Protein AF-A0A7J6VUS0-F1 (afdb_monomer_lite)

Organism: Thalictrum thalictroides (NCBI:txid46969)

InterPro domains:
  IPR001245 Serine-threonine/tyrosine-protein kinase, catalytic domain [PF07714] (13-76)
  IPR011009 Protein kinase-like domain superfamily [SSF56112] (11-87)

Secondary structure (DSSP, 8-state):
-GGGGGG-TT-SSS-HHHHHH----HHHHHHHHHHHHHHHHH---STT---TTT---HHHHHHHHHHTT-GGGGS-HHHHTTT--HHHHHHHHHHHHHHHHTT--

Sequence (105 aa):
MQLLFFLTPYSGYMSPEYLMDGHFSVKSDVFSFGVLVLEIISGKKNRGFCHPDHELNLLGHAWRLWNEDKAIELVDEVISDTGFSQEDFIMKKENYKLEEDHKGL

Structure (mmCIF, N/CA/C/O backbone):
data_AF-A0A7J6VUS0-F1
#
_entry.id   AF-A0A7J6VUS0-F1
#
loop_
_atom_site.group_PDB
_atom_site.id
_atom_site.type_symbol
_atom_site.label_atom_id
_atom_site.label_alt_id
_atom_site.label_comp_id
_atom_site.label_asym_id
_atom_site.label_entity_id
_atom_site.label_seq_id
_atom_site.pdbx_PDB_ins_code
_atom_site.Cartn_x
_atom_site.Cartn_y
_atom_site.Cartn_z
_atom_site.occupancy
_atom_site.B_iso_or_equiv
_atom_site.auth_seq_id
_atom_site.auth_comp_id
_atom_site.auth_asym_id
_atom_site.auth_atom_id
_atom_site.pdbx_PDB_model_num
ATOM 1 N N . MET A 1 1 ? 27.010 -5.955 -10.729 1.00 55.53 1 MET A N 1
ATOM 2 C CA . MET A 1 1 ? 26.013 -5.108 -10.040 1.00 55.53 1 MET A CA 1
ATOM 3 C C . MET A 1 1 ? 24.716 -5.860 -9.692 1.00 55.53 1 MET A C 1
ATOM 5 O O . MET A 1 1 ? 24.128 -5.496 -8.691 1.00 55.53 1 MET A O 1
ATOM 9 N N . GLN A 1 2 ? 24.309 -6.946 -10.382 1.00 55.56 2 GLN A N 1
ATOM 10 C CA . GLN A 1 2 ? 23.137 -7.758 -9.965 1.00 55.56 2 GLN A CA 1
ATOM 11 C C . GLN A 1 2 ? 23.334 -8.645 -8.711 1.00 55.56 2 GLN A C 1
ATOM 13 O O . GLN A 1 2 ? 22.361 -8.962 -8.038 1.00 55.56 2 GLN A O 1
ATOM 18 N N . LEU A 1 3 ? 24.564 -9.037 -8.347 1.00 53.38 3 LEU A N 1
ATOM 19 C CA . LEU A 1 3 ? 24.776 -10.014 -7.260 1.00 53.38 3 LEU A CA 1
ATOM 20 C C . LEU A 1 3 ? 24.471 -9.480 -5.840 1.00 53.38 3 LEU A C 1
ATOM 22 O O . LEU A 1 3 ? 24.375 -10.263 -4.901 1.00 53.38 3 LEU A O 1
ATOM 26 N N . LEU A 1 4 ? 24.325 -8.159 -5.669 1.00 56.88 4 LEU A N 1
ATOM 27 C CA . LEU A 1 4 ? 24.094 -7.533 -4.360 1.00 56.88 4 LEU A CA 1
ATOM 28 C C . LEU A 1 4 ? 22.615 -7.588 -3.923 1.00 56.88 4 LEU A C 1
ATOM 30 O O . LEU A 1 4 ? 22.330 -7.472 -2.733 1.00 56.88 4 LEU A O 1
ATOM 34 N N . PHE A 1 5 ? 21.679 -7.826 -4.851 1.00 55.72 5 PHE A N 1
ATOM 35 C CA . PHE A 1 5 ? 20.243 -7.851 -4.547 1.00 55.72 5 PHE A CA 1
ATOM 36 C C . PHE A 1 5 ? 19.832 -9.030 -3.656 1.00 55.72 5 PHE A C 1
ATOM 38 O O . PHE A 1 5 ? 19.007 -8.851 -2.766 1.00 55.72 5 PHE A O 1
ATOM 45 N N . PHE A 1 6 ? 20.472 -10.195 -3.797 1.00 54.91 6 PHE A N 1
ATOM 46 C CA . PHE A 1 6 ? 20.163 -11.379 -2.979 1.00 54.91 6 PHE A CA 1
ATOM 47 C C . PHE A 1 6 ? 20.703 -11.316 -1.542 1.00 54.91 6 PHE A C 1
ATOM 49 O O . PHE A 1 6 ? 20.273 -12.092 -0.694 1.00 54.91 6 PHE A O 1
ATOM 56 N N . LEU A 1 7 ? 21.643 -10.411 -1.249 1.00 54.19 7 LEU A N 1
ATOM 57 C CA . LEU A 1 7 ? 22.313 -10.337 0.057 1.00 54.19 7 LEU A CA 1
ATOM 58 C C . LEU A 1 7 ? 21.750 -9.250 0.974 1.00 54.19 7 LEU A C 1
ATOM 60 O O . LEU A 1 7 ? 22.172 -9.141 2.125 1.00 54.19 7 LEU A O 1
ATOM 64 N N . THR A 1 8 ? 20.795 -8.451 0.498 1.00 48.44 8 THR A N 1
ATOM 65 C CA . THR A 1 8 ? 20.198 -7.395 1.314 1.00 48.44 8 THR A CA 1
ATOM 66 C C . THR A 1 8 ? 18.746 -7.758 1.655 1.00 48.44 8 THR A C 1
ATOM 68 O O . THR A 1 8 ? 17.884 -7.681 0.784 1.00 48.44 8 THR A O 1
ATOM 71 N N . PRO A 1 9 ? 18.411 -8.092 2.920 1.00 53.56 9 PRO A N 1
ATOM 72 C CA . PRO A 1 9 ? 17.022 -8.201 3.401 1.00 53.56 9 PRO A CA 1
ATOM 73 C C . PRO A 1 9 ? 16.288 -6.836 3.434 1.00 53.56 9 PRO A C 1
ATOM 75 O O . PRO A 1 9 ? 15.496 -6.558 4.330 1.00 53.56 9 PRO A O 1
ATOM 78 N N . TYR A 1 10 ? 16.603 -5.928 2.506 1.00 56.00 10 TYR A N 1
ATOM 79 C CA . TYR A 1 10 ? 16.324 -4.492 2.595 1.00 56.00 10 TYR A CA 1
ATOM 80 C C . TYR A 1 10 ? 15.267 -3.991 1.607 1.00 56.00 10 TYR A C 1
ATOM 82 O O . TYR A 1 10 ? 14.931 -2.808 1.649 1.00 56.00 10 TYR A O 1
ATOM 90 N N . SER A 1 11 ? 14.710 -4.834 0.739 1.00 62.81 11 SER A N 1
ATOM 91 C CA . SER A 1 11 ? 13.768 -4.351 -0.271 1.00 62.81 11 SER A CA 1
ATOM 92 C C . SER A 1 11 ? 12.304 -4.491 0.146 1.00 62.81 11 SER A C 1
ATOM 94 O O . SER A 1 11 ? 11.603 -5.386 -0.314 1.00 62.81 11 SER A O 1
ATOM 96 N N . GLY A 1 12 ? 11.832 -3.566 0.984 1.00 74.44 12 GLY A N 1
ATOM 97 C CA . GLY A 1 12 ? 10.392 -3.341 1.182 1.00 74.44 12 GLY A CA 1
ATOM 98 C C . GLY A 1 12 ? 9.749 -2.469 0.092 1.00 74.44 12 GLY A C 1
ATOM 99 O O . GLY A 1 12 ? 8.537 -2.510 -0.094 1.00 74.44 12 GLY A O 1
ATOM 100 N N . TYR A 1 13 ? 10.568 -1.702 -0.644 1.00 83.44 13 TYR A N 1
ATOM 101 C CA . TYR A 1 13 ? 10.102 -0.692 -1.604 1.00 83.44 13 TYR A CA 1
ATOM 102 C C . TYR A 1 13 ? 10.409 -1.029 -3.060 1.00 83.44 13 TYR A C 1
ATOM 104 O O . TYR A 1 13 ? 9.760 -0.466 -3.929 1.00 83.44 13 TYR A O 1
ATOM 112 N N . MET A 1 14 ? 11.374 -1.910 -3.360 1.00 83.94 14 MET A N 1
ATOM 113 C CA . MET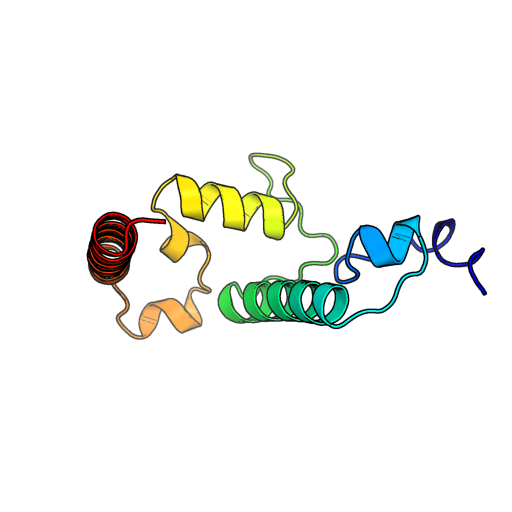 A 1 14 ? 11.642 -2.240 -4.760 1.00 83.94 14 MET A CA 1
ATOM 114 C C . MET A 1 14 ? 10.591 -3.214 -5.277 1.00 83.94 14 MET A C 1
ATOM 116 O O . MET A 1 14 ? 10.205 -4.167 -4.597 1.00 83.94 14 MET A O 1
ATOM 120 N N . SER A 1 15 ? 10.174 -2.974 -6.512 1.00 83.69 15 SER A N 1
ATOM 121 C CA . SER A 1 15 ? 9.259 -3.840 -7.238 1.00 83.69 15 SER A CA 1
ATOM 122 C C . SER A 1 15 ? 9.852 -5.241 -7.447 1.00 83.69 15 SER A C 1
ATOM 124 O O . SER A 1 15 ? 11.068 -5.352 -7.658 1.00 83.69 15 SER A O 1
ATOM 126 N N . PRO A 1 16 ? 9.030 -6.300 -7.462 1.00 80.56 16 PRO A N 1
ATOM 127 C CA . PRO A 1 16 ? 9.505 -7.667 -7.659 1.00 80.56 16 PRO A CA 1
ATOM 128 C C . PRO A 1 16 ? 10.250 -7.860 -8.989 1.00 80.56 16 PRO A C 1
ATOM 130 O O . PRO A 1 16 ? 11.266 -8.546 -9.012 1.00 80.56 16 PRO A O 1
ATOM 133 N N . GLU A 1 17 ? 9.836 -7.204 -10.074 1.00 78.94 17 GLU A N 1
ATOM 134 C CA . GLU A 1 17 ? 10.504 -7.273 -11.381 1.00 78.94 17 GLU A CA 1
ATOM 135 C C . GLU A 1 17 ? 11.912 -6.666 -11.365 1.00 78.94 17 GLU A C 1
ATOM 137 O O . GLU A 1 17 ? 12.841 -7.198 -11.974 1.00 78.94 17 GLU A O 1
ATOM 142 N N . TYR A 1 18 ? 12.102 -5.582 -10.610 1.00 79.94 18 TYR A N 1
ATOM 143 C CA . TYR A 1 18 ? 13.419 -4.987 -10.411 1.00 79.94 18 TYR A CA 1
ATOM 144 C C . TYR A 1 18 ? 14.327 -5.916 -9.595 1.00 79.94 18 TYR A C 1
ATOM 146 O O . TYR A 1 18 ? 15.512 -6.036 -9.897 1.00 79.94 18 TYR A O 1
ATOM 154 N N . LEU A 1 19 ? 13.782 -6.614 -8.594 1.00 79.06 19 LEU A N 1
ATOM 155 C CA . LEU A 1 19 ? 14.544 -7.561 -7.773 1.00 79.06 19 LEU A CA 1
ATOM 156 C C . LEU A 1 19 ? 14.921 -8.839 -8.525 1.00 79.06 19 LEU A C 1
ATOM 158 O O . LEU A 1 19 ? 16.013 -9.364 -8.317 1.00 79.06 19 LEU A O 1
ATOM 162 N N . MET A 1 20 ? 14.018 -9.346 -9.364 1.00 76.00 20 MET A N 1
ATOM 163 C CA . MET A 1 20 ? 14.201 -10.607 -10.081 1.00 76.00 20 MET A CA 1
ATOM 164 C C . MET A 1 20 ? 15.040 -10.430 -11.345 1.00 76.00 20 MET A C 1
ATOM 166 O O . MET A 1 20 ? 16.009 -11.161 -11.543 1.00 76.00 20 MET A O 1
ATOM 170 N N . ASP A 1 21 ? 14.709 -9.431 -12.163 1.00 76.44 21 ASP A N 1
ATOM 171 C CA . ASP A 1 21 ? 15.282 -9.282 -13.502 1.00 76.44 21 ASP A CA 1
ATOM 172 C C . ASP A 1 21 ? 16.240 -8.086 -13.611 1.00 76.44 21 ASP A C 1
ATOM 174 O O . ASP A 1 21 ? 16.901 -7.900 -14.634 1.00 76.44 21 ASP A O 1
ATOM 178 N N . GLY A 1 22 ? 16.336 -7.248 -12.572 1.00 73.00 22 GLY A N 1
ATOM 179 C CA . GLY A 1 22 ? 17.135 -6.020 -12.606 1.00 73.00 22 GLY A CA 1
ATOM 180 C C . GLY A 1 22 ? 16.566 -4.945 -13.537 1.00 73.00 22 GLY A C 1
ATOM 181 O O . GLY A 1 22 ? 17.284 -4.010 -13.895 1.00 73.00 22 GLY A O 1
ATOM 182 N N . HIS A 1 23 ? 15.306 -5.077 -13.964 1.00 75.12 23 HIS A N 1
ATOM 183 C CA . HIS A 1 23 ? 14.671 -4.145 -14.889 1.00 75.12 23 HIS A CA 1
ATOM 184 C C . HIS A 1 23 ? 14.124 -2.923 -14.155 1.00 75.12 23 HIS A C 1
ATOM 186 O O . HIS A 1 23 ? 13.087 -2.975 -13.500 1.00 75.12 23 HIS A O 1
ATOM 192 N N . PHE A 1 24 ? 14.817 -1.799 -14.311 1.00 79.06 24 PHE A N 1
ATOM 193 C CA . PHE A 1 24 ? 14.306 -0.489 -13.930 1.00 79.06 24 PHE A CA 1
ATOM 194 C C . PHE A 1 24 ? 13.345 0.025 -15.002 1.00 79.06 24 PHE A C 1
ATOM 196 O O . PHE A 1 24 ? 13.667 0.025 -16.193 1.00 79.06 24 PHE A O 1
ATOM 203 N N . SER A 1 25 ? 12.160 0.458 -14.595 1.00 86.25 25 SER A N 1
ATOM 204 C CA . SER A 1 25 ? 11.160 1.006 -15.501 1.00 86.25 25 SER A CA 1
ATOM 205 C C . SER A 1 25 ? 10.241 1.996 -14.792 1.00 86.25 25 SER A C 1
ATOM 207 O O . SER A 1 25 ? 10.186 2.070 -13.568 1.00 86.25 25 SER A O 1
ATOM 209 N N . VAL A 1 26 ? 9.416 2.694 -15.572 1.00 91.25 26 VAL A N 1
ATOM 210 C CA . VAL A 1 26 ? 8.342 3.529 -15.014 1.00 91.25 26 VAL A CA 1
ATOM 211 C C . VAL A 1 26 ? 7.399 2.705 -14.120 1.00 91.25 26 VAL A C 1
ATOM 213 O O . VAL A 1 26 ? 6.877 3.221 -13.140 1.00 91.25 26 VAL A O 1
ATOM 216 N N . LYS A 1 27 ? 7.205 1.407 -14.400 1.00 86.62 27 LYS A N 1
ATOM 217 C CA . LYS A 1 27 ? 6.344 0.537 -13.582 1.00 86.62 27 LYS A CA 1
ATOM 218 C C . LYS A 1 27 ? 6.949 0.248 -12.206 1.00 86.62 27 LYS A C 1
ATOM 220 O O . LYS A 1 27 ? 6.230 0.328 -11.212 1.00 86.62 27 LYS A O 1
ATOM 225 N N . SER A 1 28 ? 8.260 0.004 -12.141 1.00 85.56 28 SER A N 1
ATOM 226 C CA . SER A 1 28 ? 8.953 -0.215 -10.866 1.00 85.56 28 SER A CA 1
ATOM 227 C C . SER A 1 28 ? 8.959 1.046 -9.996 1.00 85.56 28 SER A C 1
ATOM 229 O O . SER A 1 28 ? 8.845 0.959 -8.770 1.00 85.56 28 SER A O 1
ATOM 231 N N . ASP A 1 29 ? 9.022 2.224 -10.625 1.00 88.12 29 ASP A N 1
ATOM 232 C CA . ASP A 1 29 ? 8.904 3.513 -9.932 1.00 88.12 29 ASP A CA 1
ATOM 233 C C . ASP A 1 29 ? 7.493 3.732 -9.379 1.00 88.12 29 ASP A C 1
ATOM 235 O O . ASP A 1 29 ? 7.341 4.102 -8.215 1.00 88.12 29 ASP A O 1
ATOM 239 N N . VAL A 1 30 ? 6.453 3.437 -10.170 1.00 92.06 30 VAL A N 1
ATOM 240 C CA . VAL A 1 30 ? 5.049 3.513 -9.725 1.00 92.06 30 VAL A CA 1
ATOM 241 C C . VAL A 1 30 ? 4.790 2.575 -8.546 1.00 92.06 30 VAL A C 1
ATOM 243 O O . VAL A 1 30 ? 4.128 2.974 -7.588 1.00 92.06 30 VAL A O 1
ATOM 246 N N . PHE A 1 31 ? 5.345 1.361 -8.571 1.00 89.38 31 PHE A N 1
ATOM 247 C CA . PHE A 1 31 ? 5.253 0.434 -7.443 1.00 89.38 31 PHE A CA 1
ATOM 248 C C . PHE A 1 31 ? 5.881 1.030 -6.178 1.00 89.38 31 PHE A C 1
ATOM 250 O O . PHE A 1 31 ? 5.222 1.122 -5.142 1.00 89.38 31 PHE A O 1
ATOM 257 N N . SER A 1 32 ? 7.135 1.481 -6.273 1.00 89.50 32 SER A N 1
ATOM 258 C CA . SER A 1 32 ? 7.886 2.029 -5.135 1.00 89.50 32 SER A CA 1
ATOM 259 C C . SER A 1 32 ? 7.199 3.267 -4.549 1.00 89.50 32 SER 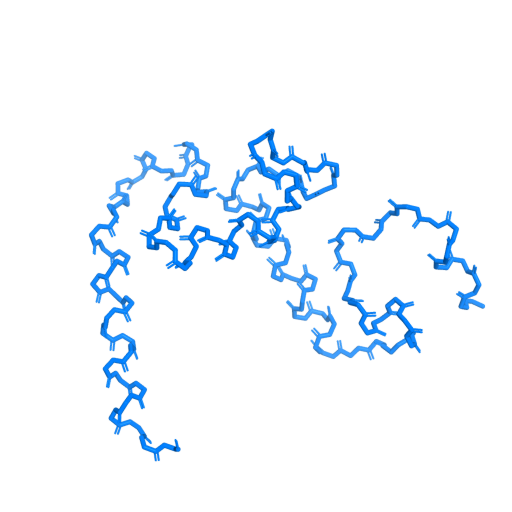A C 1
ATOM 261 O O . SER A 1 32 ? 7.120 3.432 -3.330 1.00 89.50 32 SER A O 1
ATOM 263 N N . PHE A 1 33 ? 6.643 4.115 -5.416 1.00 92.25 33 PHE A N 1
ATOM 264 C CA . PHE A 1 33 ? 5.830 5.259 -5.021 1.00 92.25 33 PHE A CA 1
ATOM 265 C C . PHE A 1 33 ? 4.550 4.833 -4.293 1.00 92.25 33 PHE A C 1
ATOM 267 O O . PHE A 1 33 ? 4.222 5.403 -3.256 1.00 92.25 33 PHE A O 1
ATOM 274 N N . GLY A 1 34 ? 3.856 3.798 -4.774 1.00 92.25 34 GLY A N 1
ATOM 275 C CA . GLY A 1 34 ? 2.682 3.240 -4.100 1.00 92.25 34 GLY A CA 1
ATOM 276 C C . GLY A 1 34 ? 2.992 2.754 -2.682 1.00 92.25 34 GLY A C 1
ATOM 277 O O . GLY A 1 34 ? 2.246 3.055 -1.752 1.00 92.25 34 GLY A O 1
ATOM 278 N N . VAL A 1 35 ? 4.131 2.081 -2.488 1.00 90.25 35 VAL A N 1
ATOM 279 C CA . VAL A 1 35 ? 4.599 1.672 -1.154 1.00 90.25 35 VAL A CA 1
ATOM 280 C C . VAL A 1 35 ? 4.805 2.884 -0.237 1.00 90.25 35 VAL A C 1
ATOM 282 O O . VAL A 1 35 ? 4.398 2.852 0.924 1.00 90.25 35 VAL A O 1
ATOM 285 N N . LEU A 1 36 ? 5.415 3.955 -0.752 1.00 91.31 36 LEU A N 1
ATOM 286 C CA . LEU A 1 36 ? 5.644 5.188 0.003 1.00 91.31 36 LEU A CA 1
ATOM 287 C C . LEU A 1 36 ? 4.329 5.877 0.391 1.00 91.31 36 LEU A C 1
ATOM 289 O O . LEU A 1 36 ? 4.185 6.319 1.527 1.00 91.31 36 LEU A O 1
ATOM 293 N N . VAL A 1 37 ? 3.361 5.944 -0.526 1.00 92.25 37 VAL A N 1
ATOM 294 C CA . VAL A 1 37 ? 2.031 6.498 -0.236 1.00 92.25 37 VAL A CA 1
ATOM 295 C C . VAL A 1 37 ? 1.354 5.703 0.874 1.00 92.25 37 VAL A C 1
ATOM 297 O O . VAL A 1 37 ? 0.864 6.318 1.817 1.00 92.25 37 VAL A O 1
ATOM 300 N N . LEU A 1 38 ? 1.375 4.366 0.803 1.00 90.94 38 LEU A N 1
ATOM 301 C CA . LEU A 1 38 ? 0.820 3.496 1.846 1.00 90.94 38 LEU A CA 1
ATOM 302 C C . LEU A 1 38 ? 1.446 3.779 3.217 1.00 90.94 38 LEU A C 1
ATOM 304 O O . LEU A 1 38 ? 0.720 3.916 4.193 1.00 90.94 38 LEU A O 1
ATOM 308 N N . GLU A 1 39 ? 2.768 3.928 3.280 1.00 90.25 39 GLU A N 1
ATOM 309 C CA . GLU A 1 39 ? 3.482 4.263 4.518 1.00 90.25 39 GLU A CA 1
ATOM 310 C C . GLU A 1 39 ? 3.089 5.632 5.091 1.00 90.25 39 GLU A C 1
ATOM 312 O O . GLU A 1 39 ? 2.933 5.761 6.306 1.00 90.25 39 GLU A O 1
ATOM 317 N N . ILE A 1 40 ? 2.897 6.640 4.233 1.00 90.19 40 ILE A N 1
ATOM 318 C CA . ILE A 1 40 ? 2.464 7.980 4.653 1.00 90.19 40 ILE A CA 1
ATOM 319 C C . ILE A 1 40 ? 1.046 7.930 5.218 1.00 90.19 40 ILE A C 1
ATOM 321 O O . ILE A 1 40 ? 0.810 8.451 6.305 1.00 90.19 40 ILE A O 1
ATOM 325 N N . ILE A 1 41 ? 0.104 7.310 4.498 1.00 90.44 41 ILE A N 1
ATOM 326 C CA . ILE A 1 41 ? -1.299 7.294 4.930 1.00 90.44 41 ILE A CA 1
ATOM 327 C C . ILE A 1 41 ? -1.503 6.439 6.175 1.00 90.44 41 ILE A C 1
ATOM 329 O O . ILE A 1 41 ? -2.371 6.756 6.981 1.00 90.44 41 ILE A O 1
ATOM 333 N N . SER A 1 42 ? -0.718 5.372 6.342 1.00 88.25 42 SER A N 1
ATOM 334 C CA . SER A 1 42 ? -0.871 4.456 7.466 1.00 88.25 42 SER A CA 1
ATOM 335 C C . SER A 1 42 ? -0.022 4.821 8.677 1.00 88.25 42 SER A C 1
ATOM 337 O O . SER A 1 42 ? -0.116 4.133 9.691 1.00 88.25 42 SER A O 1
ATOM 339 N N . GLY A 1 43 ? 0.892 5.791 8.543 1.00 87.69 43 GLY A N 1
ATOM 340 C CA . GLY A 1 43 ? 1.872 6.149 9.575 1.00 87.69 43 GLY A CA 1
ATOM 341 C C . GLY A 1 43 ? 2.825 5.006 9.961 1.00 87.69 43 GLY A C 1
ATOM 342 O O . GLY A 1 43 ? 3.570 5.103 10.938 1.00 87.69 43 GLY A O 1
ATOM 343 N N . LYS A 1 44 ? 2.823 3.896 9.208 1.00 87.12 44 LYS A N 1
ATOM 344 C CA . LYS A 1 44 ? 3.511 2.641 9.552 1.00 87.12 44 LYS A CA 1
ATOM 345 C C . LYS A 1 44 ? 4.622 2.386 8.552 1.00 87.12 44 LYS A C 1
ATOM 347 O O . LYS A 1 44 ? 4.381 2.298 7.354 1.00 87.12 44 LYS A O 1
ATOM 352 N N . LYS A 1 45 ? 5.839 2.189 9.062 1.00 83.75 45 LYS A N 1
ATOM 353 C CA . LYS A 1 45 ? 6.997 1.843 8.232 1.00 83.75 45 LYS A CA 1
ATOM 354 C C . LYS A 1 45 ? 6.775 0.497 7.557 1.00 83.75 45 LYS A C 1
ATOM 356 O O . LYS A 1 45 ? 6.546 -0.487 8.250 1.00 83.75 45 LYS A O 1
ATOM 361 N N . ASN A 1 46 ? 6.930 0.429 6.238 1.00 79.88 46 ASN A N 1
ATOM 362 C CA . ASN A 1 46 ? 6.843 -0.821 5.479 1.00 79.88 46 ASN A CA 1
ATOM 363 C C . ASN A 1 46 ? 7.882 -1.849 5.969 1.00 79.88 46 ASN A C 1
ATOM 365 O O . ASN A 1 46 ? 7.596 -3.040 6.114 1.00 79.88 46 ASN A O 1
ATOM 369 N N . ARG A 1 47 ? 9.097 -1.379 6.272 1.00 73.88 47 ARG A N 1
ATOM 370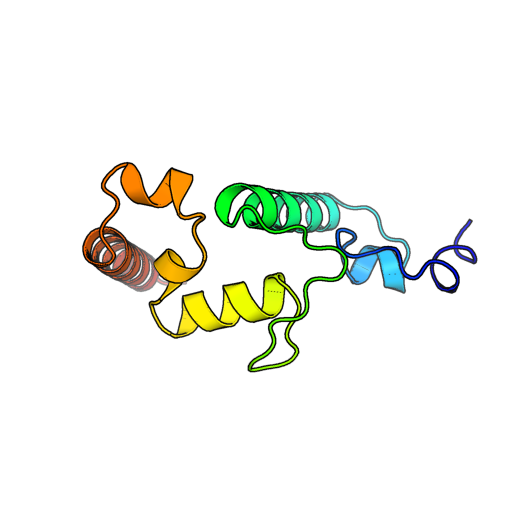 C CA . ARG A 1 47 ? 10.203 -2.244 6.681 1.00 73.88 47 ARG A CA 1
ATOM 371 C C . ARG A 1 47 ? 9.966 -2.854 8.062 1.0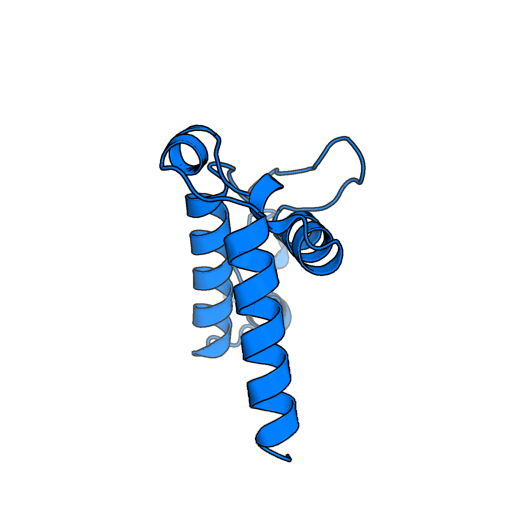0 73.88 47 ARG A C 1
ATOM 373 O O . ARG A 1 47 ? 9.957 -2.147 9.064 1.00 73.88 47 ARG A O 1
ATOM 380 N N . GLY A 1 48 ? 9.902 -4.185 8.107 1.00 69.19 48 GLY A N 1
ATOM 381 C CA . GLY A 1 48 ? 9.686 -4.929 9.349 1.00 69.19 48 GLY A CA 1
ATOM 382 C C . GLY A 1 48 ? 8.237 -4.889 9.835 1.00 69.19 48 GLY A C 1
ATOM 383 O O . GLY A 1 48 ? 7.973 -5.331 10.950 1.00 69.19 48 GLY A O 1
ATOM 384 N N . PHE A 1 49 ? 7.307 -4.382 9.015 1.00 73.69 49 PHE A N 1
ATOM 385 C CA . PHE A 1 49 ? 5.888 -4.490 9.306 1.00 73.69 49 PHE A CA 1
ATOM 386 C C . PHE A 1 49 ? 5.450 -5.945 9.176 1.00 73.69 49 PHE A C 1
ATOM 388 O O . PHE A 1 49 ? 5.494 -6.528 8.093 1.00 73.69 49 PHE A O 1
ATOM 395 N N . CYS A 1 50 ? 5.012 -6.503 10.293 1.00 67.56 50 CYS A N 1
ATOM 396 C CA . CYS A 1 50 ? 4.348 -7.787 10.360 1.00 67.56 50 CYS A CA 1
ATOM 397 C C . CYS A 1 50 ? 3.122 -7.579 11.237 1.00 67.56 50 CYS A C 1
ATOM 399 O O . CYS A 1 50 ? 3.253 -7.271 12.424 1.00 67.56 50 CYS A O 1
ATOM 401 N N . HIS A 1 51 ? 1.937 -7.658 10.640 1.00 67.31 51 HIS A N 1
ATOM 402 C CA . HIS A 1 51 ? 0.722 -7.505 11.422 1.00 67.31 51 HIS A CA 1
ATOM 403 C C . HIS A 1 51 ? 0.530 -8.746 12.315 1.00 67.31 51 HIS A C 1
ATOM 405 O O . HIS A 1 51 ? 0.550 -9.861 11.782 1.00 67.31 51 HIS A O 1
ATOM 411 N N . PRO A 1 52 ? 0.312 -8.582 13.633 1.00 66.94 52 PRO A N 1
ATOM 412 C CA . PRO A 1 52 ? 0.289 -9.692 14.592 1.00 66.94 52 PRO A CA 1
ATOM 413 C C . PRO A 1 52 ? -0.782 -10.750 14.289 1.00 66.94 52 PRO A C 1
ATOM 415 O O . PRO A 1 52 ? -0.574 -11.923 14.570 1.00 66.94 52 PRO A O 1
ATOM 418 N N . ASP A 1 53 ? -1.892 -10.347 13.670 1.00 64.00 53 ASP A N 1
ATOM 419 C CA . ASP A 1 53 ? -3.043 -11.234 13.449 1.00 64.00 53 ASP A CA 1
ATOM 420 C C . ASP A 1 53 ? -2.959 -12.119 12.197 1.00 64.00 53 ASP A C 1
ATOM 422 O O . ASP A 1 53 ? -3.736 -13.063 12.060 1.00 64.00 53 ASP A O 1
ATOM 426 N N . HIS A 1 54 ? -2.091 -11.798 11.234 1.00 69.38 54 HIS A N 1
ATOM 427 C CA . HIS A 1 54 ? -2.116 -12.475 9.929 1.00 69.38 54 HIS A CA 1
ATOM 428 C C . HIS A 1 54 ? -0.772 -12.521 9.188 1.00 69.38 54 HIS A C 1
ATOM 430 O O . HIS A 1 54 ? -0.746 -12.896 8.021 1.00 69.38 54 HIS A O 1
ATOM 436 N N . GLU A 1 55 ? 0.336 -12.135 9.830 1.00 69.00 55 GLU A N 1
ATOM 437 C CA . GLU A 1 55 ? 1.712 -12.237 9.297 1.00 69.00 55 GLU A CA 1
ATOM 438 C C . GLU A 1 55 ? 1.951 -11.533 7.940 1.00 69.00 55 GLU A C 1
ATOM 440 O O . GLU A 1 55 ? 2.960 -11.740 7.268 1.00 69.00 55 GLU A O 1
ATOM 445 N N . LEU A 1 56 ? 1.025 -10.664 7.522 1.00 77.00 56 LEU A N 1
ATOM 446 C CA . LEU A 1 56 ? 1.115 -9.924 6.265 1.00 77.00 56 LEU A CA 1
ATOM 447 C C . LEU A 1 56 ? 2.045 -8.714 6.405 1.00 77.00 56 LEU A C 1
ATOM 449 O O . LEU A 1 56 ? 2.021 -8.002 7.415 1.00 77.00 56 LEU A O 1
ATOM 453 N N . ASN A 1 57 ? 2.801 -8.442 5.336 1.00 80.81 57 ASN A N 1
ATOM 454 C CA . ASN A 1 57 ? 3.483 -7.163 5.147 1.00 80.81 57 ASN A CA 1
ATOM 455 C C . ASN A 1 57 ? 2.461 -6.027 4.922 1.00 80.81 57 ASN A C 1
ATOM 457 O O . ASN A 1 57 ? 1.267 -6.276 4.733 1.00 80.81 57 ASN A O 1
ATOM 461 N N . LEU A 1 58 ? 2.920 -4.771 4.940 1.00 85.44 58 LEU A N 1
ATOM 462 C CA . LEU A 1 58 ? 2.029 -3.603 4.881 1.00 85.44 58 LEU A CA 1
ATOM 463 C C . LEU A 1 58 ? 1.137 -3.613 3.631 1.00 85.44 58 LEU A C 1
ATOM 465 O O . LEU A 1 58 ? -0.048 -3.306 3.718 1.00 85.44 58 LEU A O 1
ATOM 469 N N . LEU A 1 59 ? 1.687 -4.032 2.487 1.00 87.50 59 LEU A N 1
ATOM 470 C CA . LEU A 1 59 ? 0.949 -4.138 1.227 1.00 87.50 59 LEU A CA 1
ATOM 471 C C . LEU A 1 59 ? -0.140 -5.209 1.296 1.00 87.50 59 LEU A C 1
ATOM 473 O O . LEU A 1 59 ? -1.268 -4.958 0.882 1.00 87.50 59 LEU A O 1
ATOM 477 N N . GLY A 1 60 ? 0.175 -6.386 1.838 1.00 87.44 60 GLY A N 1
ATOM 478 C CA . GLY A 1 60 ? -0.790 -7.469 2.006 1.00 87.44 60 GLY A CA 1
ATOM 479 C C . GLY A 1 60 ? -1.924 -7.081 2.952 1.00 87.44 60 GLY A C 1
ATOM 480 O O . GLY A 1 60 ? -3.089 -7.349 2.663 1.00 87.44 60 GLY A O 1
ATOM 481 N N . HIS A 1 61 ? -1.601 -6.399 4.051 1.00 89.12 61 HIS A N 1
ATOM 482 C CA . HIS A 1 61 ? -2.602 -5.886 4.983 1.00 89.12 61 HIS A CA 1
ATOM 483 C C . HIS A 1 61 ? -3.488 -4.806 4.340 1.00 89.12 61 HIS A C 1
ATOM 485 O O . HIS A 1 61 ? -4.712 -4.908 4.411 1.00 89.12 61 HIS A O 1
ATOM 491 N N . ALA A 1 62 ? -2.897 -3.834 3.636 1.00 90.12 62 ALA A N 1
ATOM 492 C CA . ALA A 1 62 ? -3.637 -2.803 2.908 1.00 90.12 62 ALA A CA 1
ATOM 493 C C . ALA A 1 62 ? -4.567 -3.400 1.840 1.00 90.12 62 ALA A C 1
ATOM 495 O O . ALA A 1 62 ? -5.733 -3.020 1.742 1.00 90.12 62 ALA A O 1
ATOM 496 N N . TRP A 1 63 ? -4.077 -4.381 1.076 1.00 89.88 63 TRP A N 1
ATOM 497 C CA . TRP A 1 63 ? -4.867 -5.080 0.063 1.00 89.88 63 TRP A CA 1
ATOM 498 C C . TRP A 1 63 ? -6.056 -5.827 0.668 1.00 89.88 63 TRP A C 1
ATOM 500 O O . TRP A 1 63 ? -7.165 -5.786 0.136 1.00 89.88 63 TRP A O 1
ATOM 510 N N . ARG A 1 64 ? -5.849 -6.490 1.808 1.00 89.69 64 ARG A N 1
ATOM 511 C CA . ARG A 1 64 ? -6.923 -7.167 2.533 1.00 89.69 64 ARG A CA 1
ATOM 512 C C . ARG A 1 64 ? -7.999 -6.177 2.990 1.00 89.69 64 ARG A C 1
ATOM 514 O O . ARG A 1 64 ? -9.168 -6.398 2.691 1.00 89.69 64 ARG A O 1
ATOM 521 N N . LEU A 1 65 ? -7.613 -5.083 3.647 1.00 90.62 65 LEU A N 1
ATOM 522 C CA . LEU A 1 65 ? -8.552 -4.049 4.102 1.00 90.62 65 LEU A CA 1
ATOM 523 C C . LEU A 1 65 ? -9.329 -3.420 2.940 1.00 90.62 65 LEU A C 1
ATOM 525 O O . LEU A 1 65 ? -10.526 -3.170 3.062 1.00 90.62 65 LEU A O 1
ATOM 529 N N . TRP A 1 66 ? -8.679 -3.217 1.793 1.00 88.31 66 TRP A N 1
ATOM 530 C CA . TRP A 1 66 ? -9.337 -2.731 0.580 1.00 88.31 66 TRP A CA 1
ATOM 531 C C . TRP A 1 66 ? -10.435 -3.677 0.069 1.00 88.31 66 TRP A C 1
ATOM 533 O O . TRP A 1 66 ? -11.507 -3.222 -0.344 1.00 88.31 66 TRP A O 1
ATOM 543 N N . ASN A 1 67 ? -10.179 -4.987 0.104 1.00 87.25 67 ASN A N 1
ATOM 544 C CA . ASN A 1 67 ? -11.141 -6.007 -0.319 1.00 87.25 67 ASN A CA 1
ATOM 545 C C . ASN A 1 67 ? -12.278 -6.216 0.688 1.00 87.25 67 ASN A C 1
ATOM 547 O O . ASN A 1 67 ? -13.367 -6.599 0.281 1.00 87.25 67 ASN A O 1
ATOM 551 N N . GLU A 1 68 ? -12.035 -5.961 1.975 1.00 89.62 68 GLU A N 1
ATOM 552 C CA . GLU A 1 68 ? -13.041 -6.044 3.044 1.00 89.62 68 GLU A CA 1
ATOM 553 C C . GLU A 1 68 ? -13.841 -4.740 3.240 1.00 89.62 68 GLU A C 1
ATOM 555 O O . GLU A 1 68 ? -14.584 -4.632 4.210 1.00 89.62 68 GLU A O 1
ATOM 560 N N . ASP A 1 69 ? -13.673 -3.740 2.364 1.00 86.69 69 ASP A N 1
ATOM 561 C CA . ASP A 1 69 ? -14.283 -2.401 2.483 1.00 86.69 69 ASP A CA 1
ATOM 562 C C . ASP A 1 69 ? -13.929 -1.658 3.787 1.00 86.69 69 ASP A C 1
ATOM 564 O O . ASP A 1 69 ? -14.617 -0.736 4.223 1.00 86.69 69 ASP A O 1
ATOM 568 N N . LYS A 1 70 ? -12.789 -2.015 4.382 1.00 87.75 70 LYS A N 1
ATOM 569 C CA . LYS A 1 70 ? -12.234 -1.469 5.630 1.00 87.75 70 LYS A CA 1
ATOM 570 C C . LYS A 1 70 ? -10.981 -0.632 5.397 1.00 87.75 70 LYS A C 1
ATOM 572 O O . LYS A 1 70 ? -10.121 -0.519 6.263 1.00 87.75 70 LYS A O 1
ATOM 577 N N . ALA A 1 71 ? -10.856 -0.026 4.217 1.00 86.81 71 ALA A N 1
ATOM 578 C CA . ALA A 1 71 ? -9.679 0.761 3.848 1.00 86.81 71 ALA A CA 1
ATOM 579 C C . ALA A 1 71 ? -9.383 1.910 4.833 1.00 86.81 71 ALA A C 1
ATOM 581 O O . ALA A 1 71 ? -8.224 2.279 5.000 1.00 86.81 71 ALA A O 1
ATOM 582 N N . ILE A 1 72 ? -10.407 2.437 5.515 1.00 86.12 72 ILE A N 1
ATOM 583 C CA . ILE A 1 72 ? -10.252 3.488 6.528 1.00 86.12 72 ILE A CA 1
ATOM 584 C C . ILE A 1 72 ? -9.436 3.024 7.745 1.00 86.12 72 ILE A C 1
ATOM 586 O O . ILE A 1 72 ? -8.701 3.821 8.311 1.00 86.12 72 ILE A O 1
ATOM 590 N N . GLU A 1 73 ? -9.481 1.734 8.097 1.00 87.44 73 GLU A N 1
ATOM 591 C CA . GLU A 1 73 ? -8.719 1.163 9.221 1.00 87.44 73 GLU A CA 1
ATOM 592 C C . GLU A 1 73 ? -7.203 1.167 8.960 1.00 87.44 73 GLU A C 1
ATOM 594 O O . GLU A 1 73 ? -6.398 1.005 9.879 1.00 87.44 73 GLU A O 1
ATOM 599 N N . LEU A 1 74 ? -6.794 1.356 7.701 1.00 88.62 74 LEU A N 1
ATOM 600 C CA . LEU A 1 74 ? -5.390 1.511 7.345 1.00 88.62 74 LEU A CA 1
ATOM 601 C C . LEU A 1 74 ? -4.852 2.890 7.743 1.00 88.62 74 LEU A C 1
ATOM 603 O O . LEU A 1 74 ? -3.653 2.997 7.995 1.00 88.62 74 LEU A O 1
ATOM 607 N N . VAL A 1 75 ? -5.705 3.919 7.751 1.00 88.69 75 VAL A N 1
ATOM 608 C CA . VAL A 1 75 ? -5.316 5.325 7.905 1.00 88.69 75 VAL A CA 1
ATOM 609 C C . VAL A 1 75 ? -4.851 5.594 9.335 1.00 88.69 75 VAL A C 1
ATOM 611 O O . VAL A 1 75 ? -5.466 5.135 10.294 1.00 88.69 75 VAL A O 1
ATOM 614 N N . ASP A 1 76 ? -3.750 6.332 9.474 1.00 86.44 76 ASP A N 1
ATOM 615 C CA . ASP A 1 76 ? -3.224 6.735 10.777 1.00 86.44 76 ASP A CA 1
ATOM 616 C C . ASP A 1 76 ? -4.255 7.555 11.567 1.00 86.44 76 ASP A C 1
ATOM 618 O O . ASP A 1 76 ? -4.973 8.388 11.006 1.00 86.44 76 ASP A O 1
ATOM 622 N N . GLU A 1 77 ? -4.303 7.343 12.882 1.00 81.38 77 GLU A N 1
ATOM 623 C CA . GLU A 1 77 ? -5.279 7.973 13.775 1.00 81.38 77 GLU A CA 1
ATOM 624 C C . GLU A 1 77 ? -5.238 9.509 13.676 1.00 81.38 77 GLU A C 1
ATOM 626 O O . GLU A 1 77 ? -6.288 10.151 13.621 1.00 81.38 77 GLU A O 1
ATOM 631 N N . VAL A 1 78 ? -4.044 10.097 13.514 1.00 80.56 78 VAL A N 1
ATOM 632 C CA . VAL A 1 78 ? -3.852 11.552 13.369 1.00 80.56 78 VAL A CA 1
ATOM 633 C C . VAL A 1 78 ? -4.503 12.090 12.093 1.00 80.56 78 VAL A C 1
ATOM 635 O O . VAL A 1 78 ? -4.978 13.224 12.064 1.00 80.56 78 VAL A O 1
ATOM 638 N N . ILE A 1 79 ? -4.532 11.291 11.026 1.00 77.44 79 ILE A N 1
ATOM 639 C CA . ILE A 1 79 ? -5.168 11.659 9.756 1.00 77.44 79 ILE A CA 1
ATOM 640 C C . ILE A 1 79 ? -6.678 11.399 9.834 1.00 77.44 79 ILE A C 1
ATOM 642 O O . ILE A 1 79 ? -7.461 12.184 9.298 1.00 77.44 79 ILE A O 1
ATOM 646 N N . SER A 1 80 ? -7.102 10.338 10.523 1.00 71.38 80 SER A N 1
ATOM 647 C CA . SER A 1 80 ? -8.515 9.958 10.648 1.00 71.38 80 SER A CA 1
ATOM 648 C C . SER A 1 80 ? -9.377 11.019 11.349 1.00 71.38 80 SER A C 1
ATOM 650 O O . SER A 1 80 ? -10.528 11.226 10.965 1.00 71.38 80 SER A O 1
ATOM 652 N N . ASP A 1 81 ? -8.793 11.777 12.283 1.00 69.62 81 ASP A N 1
ATOM 653 C CA . ASP A 1 81 ? -9.478 12.824 13.057 1.00 69.62 81 ASP A CA 1
ATOM 654 C C . ASP A 1 81 ? -9.885 14.050 12.207 1.00 69.62 81 ASP A C 1
ATOM 656 O O . ASP A 1 81 ? -10.590 14.951 12.656 1.00 69.62 81 ASP A O 1
ATOM 660 N N . THR A 1 82 ? -9.495 14.083 10.927 1.00 69.62 82 THR A N 1
ATOM 661 C CA . THR A 1 82 ? -9.883 15.145 9.982 1.00 69.62 82 THR A CA 1
ATOM 662 C C . THR A 1 82 ? -11.301 14.994 9.407 1.00 69.62 82 THR A C 1
ATOM 664 O O . THR A 1 82 ? -11.718 15.816 8.591 1.00 69.62 82 THR A O 1
ATOM 667 N N . GLY A 1 83 ? -12.076 14.004 9.871 1.00 65.12 83 GLY A N 1
ATOM 668 C CA . GLY A 1 83 ? -13.506 13.863 9.565 1.00 65.12 83 GLY A CA 1
ATOM 669 C C . GLY A 1 83 ? -13.833 12.977 8.359 1.00 65.12 83 GLY A C 1
ATOM 670 O O . GLY A 1 83 ? -14.912 13.111 7.788 1.00 65.12 83 GLY A O 1
ATOM 671 N N . PHE A 1 84 ? -12.930 12.078 7.959 1.00 67.31 84 PHE A N 1
ATOM 672 C CA . PHE A 1 84 ? -13.204 11.101 6.901 1.00 67.31 84 PHE A CA 1
ATOM 673 C C . PHE A 1 84 ? -14.069 9.955 7.434 1.00 67.31 84 PHE A C 1
ATOM 675 O O . PHE A 1 84 ? -13.652 9.229 8.335 1.00 67.31 84 PHE A O 1
ATOM 682 N N . SER A 1 85 ? -15.260 9.765 6.862 1.00 68.00 85 SER A N 1
ATOM 683 C CA . SER A 1 85 ? -16.135 8.646 7.216 1.00 68.00 85 SER A CA 1
ATOM 684 C C . SER A 1 85 ? -15.931 7.451 6.276 1.00 68.00 85 SER A C 1
ATOM 686 O O . SER A 1 85 ? -15.568 7.600 5.107 1.00 68.00 85 SER A O 1
ATOM 688 N N . GLN A 1 86 ? -16.178 6.236 6.773 1.00 71.69 86 GLN A N 1
ATOM 689 C CA . GLN A 1 86 ? -16.124 5.017 5.955 1.00 71.69 86 GLN A CA 1
ATOM 690 C C . GLN A 1 86 ? -17.179 5.029 4.833 1.00 71.69 86 GLN A C 1
ATOM 692 O O . GLN A 1 86 ? -16.946 4.482 3.754 1.00 71.69 86 GLN A O 1
ATOM 697 N N . GLU A 1 87 ? -18.307 5.703 5.066 1.00 73.06 87 GLU A N 1
ATOM 698 C CA . GLU A 1 87 ? -19.402 5.854 4.105 1.00 73.06 87 GLU A CA 1
ATOM 699 C C . GLU A 1 87 ? -18.954 6.633 2.859 1.00 73.06 87 GLU A C 1
ATOM 701 O O . GLU A 1 87 ? -19.256 6.220 1.738 1.00 73.06 87 GLU A O 1
ATOM 706 N N . ASP A 1 88 ? -18.134 7.678 3.025 1.00 75.62 88 ASP A N 1
ATOM 707 C CA . ASP A 1 88 ? -17.593 8.461 1.905 1.00 75.62 88 ASP A CA 1
ATOM 708 C C . ASP A 1 88 ? -16.740 7.606 0.955 1.00 75.62 88 ASP A C 1
ATOM 710 O O . ASP A 1 88 ? -16.775 7.782 -0.267 1.00 75.62 88 ASP A O 1
ATOM 714 N N . PHE A 1 89 ? -15.985 6.647 1.500 1.00 76.38 89 PHE A N 1
ATOM 715 C CA . PHE A 1 89 ? -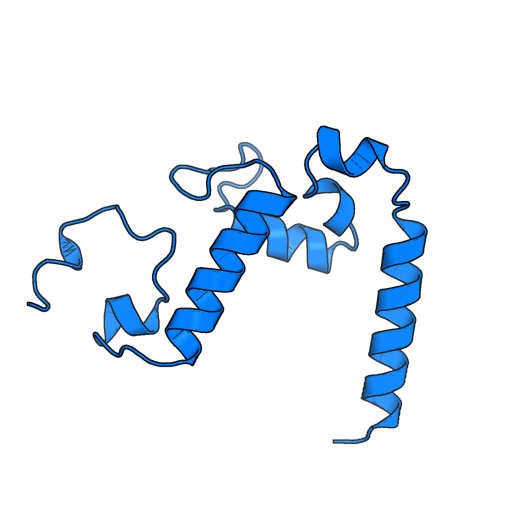15.163 5.731 0.708 1.00 76.38 89 PHE A CA 1
ATOM 716 C C . PHE A 1 89 ? -16.003 4.698 -0.043 1.00 76.38 89 PHE A C 1
ATOM 718 O O . PHE A 1 89 ? -15.762 4.475 -1.233 1.00 76.38 89 PHE A O 1
ATOM 725 N N . ILE A 1 90 ? -16.991 4.092 0.619 1.00 79.06 90 ILE A N 1
ATOM 726 C CA . ILE A 1 90 ? -17.866 3.074 0.016 1.00 79.06 90 ILE A CA 1
ATOM 727 C C . ILE A 1 90 ? -18.671 3.687 -1.131 1.00 79.06 90 ILE A C 1
ATOM 729 O O . ILE A 1 90 ? -18.645 3.168 -2.248 1.00 79.06 90 ILE A O 1
ATOM 733 N N . MET A 1 91 ? -19.285 4.851 -0.905 1.00 75.81 91 MET A N 1
ATOM 734 C CA . MET A 1 91 ? -20.067 5.544 -1.931 1.00 75.81 91 MET A CA 1
ATOM 735 C C . MET A 1 91 ? -19.213 5.928 -3.142 1.00 75.81 91 MET A C 1
ATOM 737 O O . MET A 1 91 ? -19.657 5.829 -4.288 1.00 75.81 91 MET A O 1
ATOM 741 N N . LYS A 1 92 ? -17.962 6.348 -2.926 1.00 76.00 92 LYS A N 1
ATOM 742 C CA . LYS A 1 92 ? -17.048 6.688 -4.024 1.00 76.00 92 LYS A CA 1
ATOM 743 C C . LYS A 1 92 ? -16.571 5.446 -4.783 1.00 76.00 92 LYS A C 1
ATOM 745 O O . LYS A 1 92 ? -16.441 5.504 -6.004 1.00 76.00 92 LYS A O 1
ATOM 750 N N . LYS A 1 93 ? -16.358 4.326 -4.085 1.00 75.19 93 LYS A N 1
ATOM 751 C CA . LYS A 1 93 ? -15.992 3.032 -4.682 1.00 75.19 93 LYS A CA 1
ATOM 752 C C . LYS A 1 93 ? -17.119 2.473 -5.550 1.00 75.19 93 LYS A C 1
ATOM 754 O O . LYS A 1 93 ? -16.846 2.035 -6.665 1.00 75.19 93 LYS A O 1
ATOM 759 N N . GLU A 1 94 ? -18.368 2.535 -5.091 1.00 78.38 94 GLU A N 1
ATOM 760 C CA . GLU A 1 94 ? -19.532 2.126 -5.890 1.00 78.38 94 GLU A CA 1
ATOM 761 C C . GLU A 1 94 ? -19.701 2.994 -7.140 1.00 78.38 94 GLU A C 1
ATOM 763 O O . GLU A 1 94 ? -19.852 2.456 -8.235 1.00 78.38 94 GLU A O 1
ATOM 768 N N . ASN A 1 95 ? -19.582 4.320 -7.013 1.00 74.88 95 ASN A N 1
ATOM 769 C CA . ASN A 1 95 ? -19.645 5.222 -8.168 1.00 74.88 95 ASN A CA 1
ATOM 770 C C . ASN A 1 95 ? -18.540 4.937 -9.195 1.00 74.88 95 ASN A C 1
ATOM 772 O O . ASN A 1 95 ? -18.813 4.924 -10.392 1.00 74.88 95 ASN A O 1
ATOM 776 N N . TYR A 1 96 ? -17.312 4.660 -8.746 1.00 75.56 96 TYR A N 1
ATOM 777 C CA . TYR A 1 96 ? -16.217 4.312 -9.654 1.00 75.56 96 TYR A CA 1
ATOM 778 C C . TYR A 1 96 ? -16.484 2.999 -10.399 1.00 75.56 96 TYR A C 1
ATOM 780 O O . TYR A 1 96 ? -16.234 2.900 -11.597 1.00 75.56 96 TYR A O 1
ATOM 788 N N . LYS A 1 97 ? -17.040 1.999 -9.706 1.00 69.69 97 LYS A N 1
ATOM 789 C CA . LYS A 1 97 ? -17.351 0.693 -10.298 1.00 69.69 97 LYS A CA 1
ATOM 790 C C . LYS A 1 97 ? -18.468 0.782 -11.340 1.00 69.69 97 LYS A C 1
ATOM 792 O O . LYS A 1 97 ? -18.347 0.201 -12.411 1.00 69.69 97 LYS A O 1
ATOM 797 N N . LEU A 1 98 ? -19.493 1.590 -11.067 1.00 69.50 98 LEU A N 1
ATOM 798 C CA . LEU A 1 98 ? -20.545 1.908 -12.034 1.00 69.50 98 LEU A CA 1
ATOM 799 C C . LEU A 1 98 ? -19.987 2.637 -13.267 1.00 69.50 98 LEU A C 1
ATOM 801 O O . LEU A 1 98 ? -20.431 2.384 -14.384 1.00 69.50 98 LEU A O 1
ATOM 805 N N . GLU A 1 99 ? -19.006 3.524 -13.087 1.00 72.25 99 GLU A N 1
ATOM 806 C CA . GLU A 1 99 ? -18.386 4.249 -14.200 1.00 72.25 99 GLU A CA 1
ATOM 807 C C . GLU A 1 99 ? -17.511 3.345 -15.087 1.00 72.25 99 GLU A C 1
ATOM 809 O O . GLU A 1 99 ? -17.441 3.572 -16.295 1.00 72.25 99 GLU A O 1
ATOM 814 N N . GLU A 1 100 ? -16.876 2.311 -14.528 1.00 67.19 100 GLU A N 1
ATOM 815 C CA . GLU A 1 100 ? -16.142 1.307 -15.312 1.00 67.19 100 GLU A CA 1
ATOM 816 C C . GLU A 1 100 ? -17.078 0.343 -16.054 1.00 67.19 100 GLU A C 1
ATOM 818 O O . GLU A 1 100 ? -16.876 0.111 -17.247 1.00 67.19 100 GLU A O 1
ATOM 823 N N . ASP A 1 101 ? -18.156 -0.125 -15.416 1.00 66.94 101 ASP A N 1
ATOM 824 C CA . ASP A 1 101 ? -19.155 -0.993 -16.061 1.00 66.94 101 ASP A CA 1
ATOM 825 C C . ASP A 1 101 ? -19.873 -0.274 -17.224 1.00 66.94 101 ASP A C 1
ATOM 827 O O . ASP A 1 101 ? -20.202 -0.883 -18.245 1.00 66.94 101 ASP A O 1
ATOM 831 N N . HIS A 1 102 ? -20.059 1.047 -17.126 1.00 65.06 102 HIS A N 1
ATOM 832 C CA . HIS A 1 102 ? -20.601 1.875 -18.210 1.00 65.06 102 HIS A CA 1
ATOM 833 C C . HIS A 1 102 ?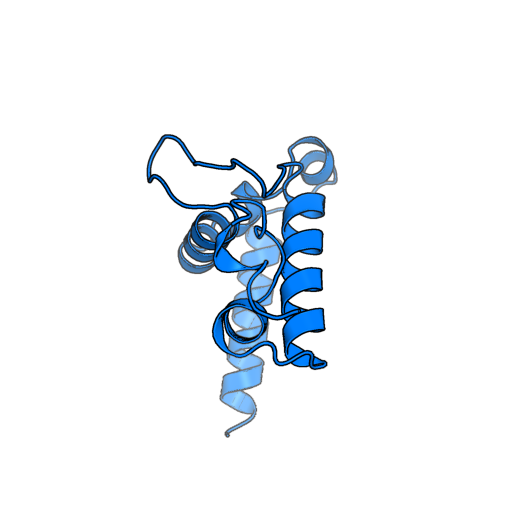 -19.592 2.210 -19.320 1.00 65.06 102 HIS A C 1
ATOM 835 O O . HIS A 1 102 ? -20.009 2.650 -20.396 1.00 65.06 102 HIS A O 1
ATOM 841 N N . LYS A 1 103 ? -18.286 2.009 -19.098 1.00 62.28 103 LYS A N 1
ATOM 842 C CA . LYS A 1 103 ? -17.232 2.284 -20.091 1.00 62.28 103 LYS A CA 1
ATOM 843 C C . LYS A 1 103 ? -16.921 1.114 -21.018 1.00 62.28 103 LYS A C 1
ATOM 845 O O . LYS A 1 103 ? -16.176 1.340 -21.965 1.00 62.28 103 LYS A O 1
ATOM 850 N N . GLY A 1 104 ? -17.527 -0.058 -20.811 1.00 56.34 104 GLY A N 1
ATOM 851 C CA . GLY A 1 104 ? -17.579 -1.151 -21.789 1.00 56.34 104 GLY A CA 1
ATOM 852 C C . GLY A 1 104 ? -16.262 -1.393 -22.532 1.00 56.34 104 GLY A C 1
ATOM 853 O O . GLY A 1 104 ? -16.168 -1.092 -23.724 1.00 56.34 104 GLY A O 1
ATOM 854 N N . LEU A 1 105 ? -15.269 -1.933 -21.825 1.00 48.81 105 LEU A N 1
ATOM 855 C CA . LEU A 1 105 ? -14.090 -2.580 -22.406 1.00 48.81 105 LEU A CA 1
ATOM 856 C C . LEU A 1 105 ? -14.146 -4.078 -22.114 1.00 48.81 105 LEU A C 1
ATOM 858 O O . LEU A 1 105 ? -14.352 -4.431 -20.933 1.00 48.81 105 LEU A O 1
#

pLDDT: mean 77.13, std 11.7, range [48.44, 92.25]

Radius of gyration: 16.8 Å; chains: 1; bounding box: 47×28×37 Å

Foldseek 3Di:
DLPVLVVDPPPLQFDPCCSPVVDDDPVRVVSSVVSVVLCVQQVDDQPPDQDPPHRDGSVRVCVVCVVVLNNLVSGHPVVNVVDDDSVVVVVVVVVVVVVVVVVPD